Protein AF-A0A1U7CU16-F1 (afdb_monomer)

Secondary structure (DSSP, 8-state):
--HHHHHHHHHHT--HHHHHHHHHHHHHHHHHHS-HHHHHHHHHHSTTHHHHHHHHHHHHHHTTSSSSHHHHHHHHHHH-SSS-TTHHHHHHHHHHTT--HHHHHHHHHHHHHHHHHHS-HHHHHHHHHHS--BTTB-HHHHHS---S----------------

Sequence (164 aa):
MSESLKNLAASTGVDAGTIEKVLGGVLSFLKTRVNPETYETIEAKIPEAQRIVSGFTEAEAEGSDGGLLGKVSDLAGKLLGGESGGATDLLGKLIKLGVPIGSITAILPKLFQFLSAHLPADVLKQIAAALPAIPGVDPAALLAAPDDTVDFPAPAVELPNAGD

Solvent-accessible surface area (backbone atoms only — not comparable to full-atom values): 9891 Å² total; per-residue (Å²): 137,55,69,68,53,50,50,50,16,66,73,60,75,42,58,50,70,52,51,41,41,52,52,10,46,52,52,51,51,43,60,76,57,48,56,69,74,60,43,51,53,47,46,74,49,36,87,61,40,66,60,33,28,50,53,30,53,51,49,54,58,65,65,57,70,87,69,58,61,66,62,50,49,53,52,42,61,72,71,58,82,62,95,59,91,51,42,55,51,53,49,49,53,37,43,67,71,69,40,54,69,71,55,51,67,57,41,49,65,56,49,48,52,54,47,57,76,54,43,56,72,70,57,50,52,52,48,40,71,55,48,53,83,39,95,95,48,56,53,66,62,68,69,44,69,96,73,87,77,85,79,68,80,70,83,89,78,82,85,82,91,77,93,134

Mean predicted aligned error: 12.67 Å

Nearest PDB structures (foldseek):
  1o5h-assembly1_B  TM=3.286E-01  e=1.155E+00  Thermotoga maritima
  8e2i-assembly1_F  TM=1.880E-01  e=7.744E+00  Homo sapiens

Structure (mmCIF, N/CA/C/O backbone):
data_AF-A0A1U7CU16-F1
#
_entry.id   AF-A0A1U7CU16-F1
#
loop_
_atom_site.group_PDB
_atom_site.id
_atom_site.type_symbol
_atom_site.label_atom_id
_atom_site.label_alt_id
_atom_site.label_comp_id
_atom_site.label_asym_id
_atom_site.label_entity_id
_atom_site.label_seq_id
_atom_site.pdbx_PDB_ins_code
_atom_site.Cartn_x
_atom_site.Cartn_y
_atom_site.Cartn_z
_atom_site.occupancy
_atom_site.B_iso_or_equiv
_atom_site.auth_seq_id
_atom_site.auth_comp_id
_atom_site.auth_asym_id
_atom_site.auth_atom_id
_atom_site.pdbx_PDB_model_num
ATOM 1 N N . MET A 1 1 ? -14.979 5.059 -6.231 1.00 58.50 1 MET A N 1
ATOM 2 C CA . MET A 1 1 ? -14.657 3.692 -5.787 1.00 58.50 1 MET A CA 1
ATOM 3 C C . MET A 1 1 ? -14.861 2.717 -6.932 1.00 58.50 1 MET A C 1
ATOM 5 O O . MET A 1 1 ? -15.996 2.416 -7.307 1.00 58.50 1 MET A O 1
ATOM 9 N N . SER A 1 2 ? -13.742 2.262 -7.476 1.00 65.50 2 SER A N 1
ATOM 10 C CA . SER A 1 2 ? -13.632 1.388 -8.638 1.00 65.50 2 SER A CA 1
ATOM 11 C C . SER A 1 2 ? -14.080 -0.037 -8.318 1.00 65.50 2 SER A C 1
ATOM 13 O O . SER A 1 2 ? -13.873 -0.525 -7.205 1.00 65.50 2 SER A O 1
ATOM 15 N N . GLU A 1 3 ? -14.644 -0.737 -9.305 1.00 73.81 3 GLU A N 1
ATOM 16 C CA . GLU A 1 3 ? -15.011 -2.155 -9.164 1.00 73.81 3 GLU A CA 1
ATOM 17 C C . GLU A 1 3 ? -13.814 -3.027 -8.769 1.00 73.81 3 GLU A C 1
ATOM 19 O O . GLU A 1 3 ? -13.955 -3.927 -7.946 1.00 73.81 3 GLU A O 1
ATOM 24 N N . SER A 1 4 ? -12.615 -2.702 -9.256 1.00 72.31 4 SER A N 1
ATOM 25 C CA . SER A 1 4 ? -11.385 -3.428 -8.930 1.00 72.31 4 SER A CA 1
ATOM 26 C C . SER A 1 4 ? -11.060 -3.414 -7.435 1.00 72.31 4 SER A C 1
ATOM 28 O O . SER A 1 4 ? -10.696 -4.445 -6.879 1.00 72.31 4 SER A O 1
ATOM 30 N N . LEU A 1 5 ? -11.250 -2.275 -6.759 1.00 74.81 5 LEU A N 1
ATOM 31 C CA . LEU A 1 5 ? -11.006 -2.147 -5.317 1.00 74.81 5 LEU A CA 1
ATOM 32 C C . LEU A 1 5 ? -12.074 -2.867 -4.497 1.00 74.81 5 LEU A C 1
ATOM 34 O O . LEU A 1 5 ? -11.748 -3.511 -3.504 1.00 74.81 5 LEU A O 1
ATOM 38 N N . LYS A 1 6 ? -13.335 -2.825 -4.943 1.00 79.69 6 LYS A N 1
ATOM 39 C CA . LYS A 1 6 ? -14.418 -3.609 -4.330 1.00 79.69 6 LYS A CA 1
ATOM 40 C C . LYS A 1 6 ? -14.158 -5.107 -4.446 1.00 79.69 6 LYS A C 1
ATOM 42 O O . LYS A 1 6 ? -14.386 -5.844 -3.493 1.00 79.69 6 LYS A O 1
ATOM 47 N N . ASN A 1 7 ? -13.642 -5.551 -5.589 1.00 79.62 7 ASN A N 1
ATOM 48 C CA . ASN A 1 7 ? -13.315 -6.954 -5.809 1.00 79.62 7 ASN A CA 1
ATOM 49 C C . ASN A 1 7 ? -12.093 -7.387 -4.980 1.00 79.62 7 ASN A C 1
ATOM 51 O O . ASN A 1 7 ? -12.055 -8.499 -4.453 1.00 79.62 7 ASN A O 1
ATOM 55 N N . LEU A 1 8 ? -11.124 -6.483 -4.793 1.00 79.19 8 LEU A N 1
ATOM 56 C CA . LEU A 1 8 ? -9.985 -6.683 -3.896 1.00 79.19 8 LEU A CA 1
ATOM 57 C C . LEU A 1 8 ? -10.432 -6.807 -2.432 1.00 79.19 8 LEU A C 1
ATOM 59 O O . LEU A 1 8 ? -9.965 -7.694 -1.719 1.00 79.19 8 LEU A O 1
ATOM 63 N N . ALA A 1 9 ? -11.373 -5.959 -2.009 1.00 80.38 9 ALA A N 1
ATOM 64 C CA . ALA A 1 9 ? -11.971 -5.959 -0.673 1.00 80.38 9 ALA A CA 1
ATOM 65 C C . ALA A 1 9 ? -12.705 -7.275 -0.410 1.00 80.38 9 ALA A C 1
ATOM 67 O O . ALA A 1 9 ? -12.421 -7.974 0.563 1.00 80.38 9 ALA A O 1
ATOM 68 N N . ALA A 1 10 ? -13.548 -7.683 -1.360 1.00 81.19 10 ALA A N 1
ATOM 69 C CA . ALA A 1 10 ? -14.245 -8.961 -1.314 1.00 81.19 10 ALA A CA 1
ATOM 70 C C . ALA A 1 10 ? -13.278 -10.158 -1.271 1.00 81.19 10 ALA A C 1
ATOM 72 O O . ALA A 1 10 ? -13.485 -11.086 -0.495 1.00 81.19 10 ALA A O 1
ATOM 73 N N . SER A 1 11 ? -12.196 -10.121 -2.056 1.00 77.00 11 SER A N 1
ATOM 74 C CA . SER A 1 11 ? -11.222 -11.220 -2.140 1.00 77.00 11 SER A CA 1
ATOM 75 C C . SER A 1 11 ? -10.321 -11.347 -0.912 1.00 77.00 11 SER A C 1
ATOM 77 O O . SER A 1 11 ? -9.812 -12.430 -0.638 1.00 77.00 11 SER A O 1
ATOM 79 N N . THR A 1 12 ? -10.074 -10.249 -0.198 1.00 75.62 12 THR A N 1
ATOM 80 C CA . THR A 1 12 ? -9.211 -10.231 0.996 1.00 75.62 12 THR A CA 1
ATOM 81 C C . THR A 1 12 ? -10.005 -10.333 2.297 1.00 75.62 12 THR A C 1
ATOM 83 O O . THR A 1 12 ? -9.413 -10.544 3.352 1.00 75.62 12 THR A O 1
ATOM 86 N N . GLY A 1 13 ? -11.334 -10.193 2.240 1.00 78.75 13 GLY A N 1
ATOM 87 C CA . GLY A 1 13 ? -12.187 -10.095 3.426 1.00 78.75 13 GLY A CA 1
ATOM 88 C C . GLY A 1 13 ? -11.980 -8.792 4.202 1.00 78.75 13 GLY A C 1
ATOM 89 O O . GLY A 1 13 ? -12.338 -8.710 5.375 1.00 78.75 13 GLY A O 1
ATOM 90 N N . VAL A 1 14 ? -11.373 -7.785 3.568 1.00 82.06 14 VAL A N 1
ATOM 91 C CA . VAL A 1 14 ? -11.052 -6.499 4.184 1.00 82.06 14 VAL A CA 1
ATOM 92 C C . VAL A 1 14 ? -11.980 -5.419 3.642 1.00 82.06 14 VAL A C 1
ATOM 94 O O . VAL A 1 14 ? -12.340 -5.433 2.469 1.00 82.06 14 VAL A O 1
ATOM 97 N N . ASP A 1 15 ? -12.363 -4.464 4.490 1.00 83.69 15 ASP A N 1
ATOM 98 C CA . ASP A 1 15 ? -13.211 -3.346 4.080 1.00 83.69 15 ASP A CA 1
ATOM 99 C C . ASP A 1 15 ? -12.547 -2.480 2.995 1.00 83.69 15 ASP A C 1
ATOM 101 O O . ASP A 1 15 ? -11.333 -2.245 3.002 1.00 83.69 15 ASP A O 1
ATOM 105 N N . ALA A 1 16 ? -13.360 -1.965 2.074 1.00 80.62 16 ALA A N 1
ATOM 106 C CA . ALA A 1 16 ? -12.882 -1.164 0.955 1.00 80.62 16 ALA A CA 1
ATOM 107 C C . ALA A 1 16 ? -12.160 0.118 1.408 1.00 80.62 16 ALA A C 1
ATOM 109 O O . ALA A 1 16 ? -11.158 0.489 0.796 1.00 80.62 16 ALA A O 1
ATOM 110 N N . GLY A 1 17 ? -12.579 0.738 2.517 1.00 81.38 17 GLY A N 1
ATOM 111 C CA . GLY A 1 17 ? -11.888 1.897 3.083 1.00 81.38 17 GLY A CA 1
ATOM 112 C C . GLY A 1 17 ? -10.499 1.550 3.626 1.00 81.38 17 GLY A C 1
ATOM 113 O O . GLY A 1 17 ? -9.579 2.364 3.573 1.00 81.38 17 GLY A O 1
ATOM 114 N N . THR A 1 18 ? -10.299 0.319 4.100 1.00 85.50 18 THR A N 1
ATOM 115 C CA . THR A 1 18 ? -8.975 -0.165 4.509 1.00 85.50 18 THR A CA 1
ATOM 116 C C . THR A 1 18 ? -8.072 -0.395 3.301 1.00 85.50 18 THR A C 1
ATOM 118 O O . THR A 1 18 ? -6.899 -0.029 3.343 1.00 85.50 18 THR A O 1
ATOM 121 N N . ILE A 1 19 ? -8.605 -0.929 2.200 1.00 85.88 19 ILE A N 1
ATOM 122 C CA . ILE A 1 19 ? -7.839 -1.064 0.955 1.00 85.88 19 ILE A CA 1
ATOM 123 C C . ILE A 1 19 ? -7.441 0.299 0.398 1.00 85.88 19 ILE A C 1
ATOM 125 O O . ILE A 1 19 ? -6.290 0.467 0.003 1.00 85.88 19 ILE A O 1
ATOM 129 N N . GLU A 1 20 ? -8.349 1.276 0.396 1.00 86.69 20 GLU A N 1
ATOM 130 C CA . GLU A 1 20 ? -8.030 2.640 -0.036 1.00 86.69 20 GLU A CA 1
ATOM 131 C C . GLU A 1 20 ? -6.923 3.258 0.819 1.00 86.69 20 GLU A C 1
ATOM 133 O O . GLU A 1 20 ? -5.998 3.849 0.271 1.00 86.69 20 GLU A O 1
ATOM 138 N N . LYS A 1 21 ? -6.949 3.060 2.142 1.00 86.88 21 LYS A N 1
ATOM 139 C CA . LYS A 1 21 ? -5.867 3.514 3.028 1.00 86.88 21 LYS A CA 1
ATOM 140 C C . LYS A 1 21 ? -4.535 2.853 2.681 1.00 86.88 21 LYS A C 1
ATOM 142 O O . LYS A 1 21 ? -3.533 3.550 2.556 1.00 86.88 21 LYS A O 1
ATOM 147 N N . VAL A 1 22 ? -4.516 1.531 2.491 1.00 86.56 22 VAL A N 1
ATOM 148 C CA . VAL A 1 22 ? -3.296 0.789 2.118 1.00 86.56 22 VAL A CA 1
ATOM 149 C C . VAL A 1 22 ? -2.761 1.258 0.770 1.00 86.56 22 VAL A C 1
ATOM 151 O O . VAL A 1 22 ? -1.581 1.587 0.664 1.00 86.56 22 VAL A O 1
ATOM 154 N N . LEU A 1 23 ? -3.621 1.357 -0.242 1.00 87.06 23 LEU A N 1
ATOM 155 C CA . LEU A 1 23 ? -3.235 1.816 -1.571 1.00 87.06 23 LEU A CA 1
ATOM 156 C C . LEU A 1 23 ? -2.764 3.274 -1.556 1.00 87.06 23 LEU A C 1
ATOM 158 O O . LEU A 1 23 ? -1.729 3.580 -2.141 1.00 87.06 23 LEU A O 1
ATOM 162 N N . GLY A 1 24 ? -3.470 4.161 -0.858 1.00 88.31 24 GLY A N 1
ATOM 163 C CA . GLY A 1 24 ? -3.098 5.567 -0.725 1.00 88.31 24 GLY A CA 1
ATOM 164 C C . GLY A 1 24 ? -1.774 5.754 0.004 1.00 88.31 24 GLY A C 1
ATOM 165 O O . GLY A 1 24 ? -0.956 6.560 -0.433 1.00 88.31 24 GLY A O 1
ATOM 166 N N . GLY A 1 25 ? -1.509 4.950 1.036 1.00 86.38 25 GLY A N 1
ATOM 167 C CA . GLY A 1 25 ? -0.226 4.942 1.733 1.00 86.38 25 GLY A CA 1
ATOM 168 C C . GLY A 1 25 ? 0.918 4.475 0.842 1.00 86.38 25 GLY A C 1
ATOM 169 O O . GLY A 1 25 ? 1.956 5.132 0.790 1.00 86.38 25 GLY A O 1
ATOM 170 N N . VAL A 1 26 ? 0.717 3.392 0.084 1.00 84.25 26 VAL A N 1
ATOM 171 C CA . VAL A 1 26 ? 1.714 2.884 -0.872 1.00 84.25 26 VAL A CA 1
ATOM 172 C C . VAL A 1 26 ? 1.982 3.903 -1.976 1.00 84.25 26 VAL A C 1
ATOM 174 O O . VAL A 1 26 ? 3.139 4.209 -2.244 1.00 84.25 26 VAL A O 1
ATOM 177 N N . LEU A 1 27 ? 0.945 4.478 -2.586 1.00 87.06 27 LEU A N 1
ATOM 178 C CA . LEU A 1 27 ? 1.098 5.475 -3.647 1.00 87.06 27 LEU A CA 1
ATOM 179 C C . LEU A 1 27 ? 1.740 6.772 -3.139 1.00 87.06 27 LEU A C 1
ATOM 181 O O . LEU A 1 27 ? 2.654 7.287 -3.780 1.00 87.06 27 LEU A O 1
ATOM 185 N N . SER A 1 28 ? 1.321 7.267 -1.972 1.00 85.62 28 SER A N 1
ATOM 186 C CA . SER A 1 28 ? 1.919 8.445 -1.332 1.00 85.62 28 SER A CA 1
ATOM 187 C C . SER A 1 28 ? 3.401 8.213 -1.027 1.00 85.62 28 SER A C 1
ATOM 189 O O . SER A 1 28 ? 4.243 9.062 -1.314 1.00 85.62 28 SER A O 1
ATOM 191 N N . PHE A 1 29 ? 3.752 7.021 -0.540 1.00 83.38 29 PHE A N 1
ATOM 192 C CA . PHE A 1 29 ? 5.143 6.649 -0.314 1.00 83.38 29 PHE A CA 1
ATOM 193 C C . PHE A 1 29 ? 5.933 6.561 -1.625 1.00 83.38 29 PHE A C 1
ATOM 195 O O . PHE A 1 29 ? 7.018 7.136 -1.724 1.00 83.38 29 PHE A O 1
ATOM 202 N N . LEU A 1 30 ? 5.378 5.919 -2.658 1.00 83.25 30 LEU A N 1
ATOM 203 C CA . LEU A 1 30 ? 6.010 5.825 -3.974 1.00 83.25 30 LEU A CA 1
ATOM 204 C C . LEU A 1 30 ? 6.269 7.202 -4.576 1.00 83.25 30 LEU A C 1
ATOM 206 O O . LEU A 1 30 ? 7.371 7.421 -5.065 1.00 83.25 30 LEU A O 1
ATOM 210 N N . LYS A 1 31 ? 5.341 8.156 -4.445 1.00 83.06 31 LYS A N 1
ATOM 211 C CA . LYS A 1 31 ? 5.530 9.549 -4.882 1.00 83.06 31 LYS A CA 1
ATOM 212 C C . LYS A 1 31 ? 6.809 10.190 -4.334 1.00 83.06 31 LYS A C 1
ATOM 214 O O . LYS A 1 31 ? 7.399 11.038 -4.992 1.00 83.06 31 LYS A O 1
ATOM 219 N N . THR A 1 32 ? 7.237 9.796 -3.133 1.00 80.56 32 THR A N 1
ATOM 220 C CA . THR A 1 32 ? 8.462 10.311 -2.493 1.00 80.56 32 THR A CA 1
ATOM 221 C C . THR A 1 32 ? 9.728 9.528 -2.850 1.00 80.56 32 THR A C 1
ATOM 223 O O . THR A 1 32 ? 10.831 9.979 -2.543 1.00 80.56 32 THR A O 1
ATOM 226 N N . ARG A 1 33 ? 9.589 8.346 -3.463 1.00 79.81 33 ARG A N 1
ATOM 227 C CA . ARG A 1 33 ? 10.691 7.405 -3.722 1.00 79.81 33 ARG A CA 1
ATOM 228 C C . ARG A 1 33 ? 11.002 7.200 -5.198 1.00 79.81 33 ARG A C 1
ATOM 230 O O . ARG A 1 33 ? 12.152 6.920 -5.521 1.00 79.81 33 ARG A O 1
ATOM 237 N N . VAL A 1 34 ? 10.005 7.300 -6.072 1.00 82.38 34 VAL A N 1
ATOM 238 C CA . VAL A 1 34 ? 10.178 7.186 -7.523 1.00 82.38 34 VAL A CA 1
ATOM 239 C C . VAL A 1 34 ? 10.262 8.569 -8.157 1.00 82.38 34 VAL A C 1
ATOM 241 O O . VAL A 1 34 ? 9.818 9.566 -7.587 1.00 82.38 34 VAL A O 1
ATOM 244 N N . ASN A 1 35 ? 10.827 8.628 -9.360 1.00 82.81 35 ASN A N 1
ATOM 245 C CA . ASN A 1 35 ? 10.890 9.867 -10.125 1.00 82.81 35 ASN A CA 1
ATOM 246 C C . ASN A 1 35 ? 9.476 10.345 -10.503 1.00 82.81 35 ASN A C 1
ATOM 248 O O . ASN A 1 35 ? 8.591 9.513 -10.727 1.00 82.81 35 ASN A O 1
ATOM 252 N N . PRO A 1 36 ? 9.257 11.665 -10.632 1.00 82.00 36 PRO A N 1
ATOM 253 C CA . PRO A 1 36 ? 7.945 12.223 -10.954 1.00 82.00 36 PRO A CA 1
ATOM 254 C C . PRO A 1 36 ? 7.359 11.651 -12.253 1.00 82.00 36 PRO A C 1
ATOM 256 O O . PRO A 1 36 ? 6.186 11.307 -12.269 1.00 82.00 36 PRO A O 1
ATOM 259 N N . GLU A 1 37 ? 8.178 11.421 -13.284 1.00 84.50 37 GLU A N 1
ATOM 260 C CA . GLU A 1 37 ? 7.741 10.810 -14.553 1.00 84.50 37 GLU A CA 1
ATOM 261 C C . GLU A 1 37 ? 7.185 9.383 -14.371 1.00 84.50 37 GLU A C 1
ATOM 263 O O . GLU A 1 37 ? 6.164 8.997 -14.953 1.00 84.50 37 GLU A O 1
ATOM 268 N N . THR A 1 38 ? 7.837 8.584 -13.520 1.00 84.06 38 THR A N 1
ATOM 269 C CA . THR A 1 38 ? 7.377 7.235 -13.167 1.00 84.06 38 THR A CA 1
ATOM 270 C C . THR A 1 38 ? 6.066 7.316 -12.398 1.00 84.06 38 THR A C 1
ATOM 272 O O . THR A 1 38 ? 5.137 6.558 -12.675 1.00 84.06 38 THR A O 1
ATOM 275 N N . TYR A 1 39 ? 5.969 8.253 -11.455 1.00 86.06 39 TYR A N 1
ATOM 276 C CA . TYR A 1 39 ? 4.766 8.455 -10.660 1.00 86.06 39 TYR A CA 1
ATOM 277 C C . TYR A 1 39 ? 3.576 8.926 -11.511 1.00 86.06 39 TYR A C 1
ATOM 279 O O . TYR A 1 39 ? 2.486 8.382 -11.368 1.00 86.06 39 TYR A O 1
ATOM 287 N N . GLU A 1 40 ? 3.782 9.832 -12.468 1.00 86.31 40 GLU A N 1
ATOM 288 C CA . GLU A 1 40 ? 2.745 10.244 -13.424 1.00 86.31 40 GLU A CA 1
ATOM 289 C C . GLU A 1 40 ? 2.243 9.067 -14.266 1.00 86.31 40 GLU A C 1
ATOM 291 O O . GLU A 1 40 ? 1.043 8.930 -14.501 1.00 86.31 40 GLU A O 1
ATOM 296 N N . THR A 1 41 ? 3.140 8.162 -14.668 1.00 84.69 41 THR A N 1
ATOM 297 C CA . THR A 1 41 ? 2.749 6.931 -15.371 1.00 84.69 41 THR A CA 1
ATOM 298 C C . THR A 1 41 ? 1.887 6.033 -14.482 1.00 84.69 41 THR A C 1
ATOM 300 O O . THR A 1 41 ? 0.910 5.452 -14.956 1.00 84.69 41 THR A O 1
ATOM 303 N N . ILE A 1 42 ? 2.217 5.935 -13.191 1.00 84.81 42 ILE A N 1
ATOM 304 C CA . ILE A 1 42 ? 1.423 5.186 -12.211 1.00 84.81 42 ILE A CA 1
ATOM 305 C C . ILE A 1 42 ? 0.038 5.819 -12.055 1.00 84.81 42 ILE A C 1
ATOM 307 O O . ILE A 1 42 ? -0.963 5.115 -12.173 1.00 84.81 42 ILE A O 1
ATOM 311 N N . GLU A 1 43 ? -0.037 7.136 -11.856 1.00 84.56 43 GLU A N 1
ATOM 312 C CA . GLU A 1 43 ? -1.306 7.859 -11.711 1.00 84.56 43 GLU A CA 1
ATOM 313 C C . GLU A 1 43 ? -2.172 7.788 -12.974 1.00 84.56 43 GLU A C 1
ATOM 315 O O . GLU A 1 43 ? -3.391 7.664 -12.876 1.00 84.56 43 GLU A O 1
ATOM 320 N N . ALA A 1 44 ? -1.561 7.801 -14.160 1.00 84.75 44 ALA A N 1
ATOM 321 C CA . ALA A 1 44 ? -2.275 7.670 -15.426 1.00 84.75 44 ALA A CA 1
ATOM 322 C C . ALA A 1 44 ? -2.835 6.256 -15.660 1.00 84.75 44 ALA A C 1
ATOM 324 O O . ALA A 1 44 ? -3.817 6.087 -16.385 1.00 84.75 44 ALA A O 1
ATOM 325 N N . LYS A 1 45 ? -2.200 5.226 -15.086 1.00 83.50 45 LYS A N 1
ATOM 326 C CA . LYS A 1 45 ? -2.588 3.817 -15.260 1.00 83.50 45 LYS A CA 1
ATOM 327 C C . LYS A 1 45 ? -3.485 3.290 -14.152 1.00 83.50 45 LYS A C 1
ATOM 329 O O . LYS A 1 45 ? -4.257 2.366 -14.405 1.00 83.50 45 LYS A O 1
ATOM 334 N N . ILE A 1 46 ? -3.395 3.859 -12.954 1.00 82.00 46 ILE A N 1
ATOM 335 C CA . ILE A 1 46 ? -4.216 3.474 -11.812 1.00 82.00 46 ILE A CA 1
ATOM 336 C C . ILE A 1 46 ? -5.422 4.418 -11.729 1.00 82.00 46 ILE A C 1
ATOM 338 O O . ILE A 1 46 ? -5.280 5.579 -11.333 1.00 82.00 46 ILE A O 1
ATOM 342 N N . PRO A 1 47 ? -6.632 3.938 -12.064 1.00 73.06 47 PRO A N 1
ATOM 343 C CA . PRO A 1 47 ? -7.833 4.745 -11.923 1.00 73.06 47 PRO A CA 1
ATOM 344 C C . PRO A 1 47 ? -8.036 5.134 -10.454 1.00 73.06 47 PRO A C 1
ATOM 346 O O . PRO A 1 47 ? -7.854 4.324 -9.550 1.00 73.06 47 PRO A O 1
ATOM 349 N N . GLU A 1 48 ? -8.408 6.393 -10.224 1.00 79.19 48 GLU A N 1
ATOM 350 C CA . GLU A 1 48 ? -8.588 6.985 -8.890 1.00 79.19 48 GLU A CA 1
ATOM 351 C C . GLU A 1 48 ? -7.310 7.122 -8.033 1.00 79.19 48 GLU A C 1
ATOM 353 O O . GLU A 1 48 ? -7.429 7.533 -6.881 1.00 79.19 48 GLU A O 1
ATOM 358 N N . ALA A 1 49 ? -6.099 6.892 -8.565 1.00 80.62 49 ALA A N 1
ATOM 359 C CA . ALA A 1 49 ? -4.845 7.049 -7.808 1.00 80.62 49 ALA A CA 1
ATOM 360 C C . ALA A 1 49 ? -4.740 8.402 -7.087 1.00 80.62 49 ALA A C 1
ATOM 362 O O . ALA A 1 49 ? -4.540 8.435 -5.873 1.00 80.62 49 ALA A O 1
ATOM 363 N N . GLN A 1 50 ? -4.971 9.506 -7.809 1.00 81.50 50 GLN A N 1
ATOM 364 C CA . GLN A 1 50 ? -4.971 10.854 -7.229 1.00 81.50 50 GLN A CA 1
ATOM 365 C C . GLN A 1 50 ? -5.981 10.986 -6.089 1.00 81.50 50 GLN A C 1
ATOM 367 O O . GLN A 1 50 ? -5.644 11.461 -5.011 1.00 81.50 50 GLN A O 1
ATOM 372 N N . ARG A 1 51 ? -7.218 10.523 -6.306 1.00 85.06 51 ARG A N 1
ATOM 373 C CA . ARG A 1 51 ? -8.297 10.613 -5.314 1.00 85.06 51 ARG A CA 1
ATOM 374 C C . ARG A 1 51 ? -7.948 9.841 -4.043 1.00 85.06 51 ARG A C 1
ATOM 376 O O . ARG A 1 51 ? -8.207 10.327 -2.948 1.00 85.06 51 ARG A O 1
ATOM 383 N N . ILE A 1 52 ? -7.379 8.648 -4.192 1.00 86.44 52 ILE A N 1
ATOM 384 C CA . ILE A 1 52 ? -7.032 7.767 -3.075 1.00 86.44 52 ILE A CA 1
ATOM 385 C C . ILE A 1 52 ? -5.847 8.337 -2.290 1.00 86.44 52 ILE A C 1
ATOM 387 O O . ILE A 1 52 ? -5.880 8.349 -1.063 1.00 86.44 52 ILE A O 1
ATOM 391 N N . VAL A 1 53 ? -4.825 8.860 -2.975 1.00 85.88 53 VAL A N 1
ATOM 392 C CA . VAL A 1 53 ? -3.677 9.519 -2.330 1.00 85.88 53 VAL A CA 1
ATOM 393 C C . VAL A 1 53 ? -4.108 10.781 -1.591 1.00 85.88 53 VAL A C 1
ATOM 395 O O . VAL A 1 53 ? -3.688 10.986 -0.451 1.00 85.88 53 VAL A O 1
ATOM 398 N N . SER A 1 54 ? -4.960 11.607 -2.201 1.00 84.19 54 SER A N 1
ATOM 399 C CA . SER A 1 54 ? -5.536 12.784 -1.546 1.00 84.19 54 SER A CA 1
ATOM 400 C C . SER A 1 54 ? -6.328 12.388 -0.303 1.00 84.19 54 SER A C 1
ATOM 402 O O . SER A 1 54 ? -5.990 12.842 0.786 1.00 84.19 54 SER A O 1
ATOM 404 N N . GLY A 1 55 ? -7.258 11.434 -0.423 1.00 81.75 55 GLY A N 1
ATOM 405 C CA . GLY A 1 55 ? -8.041 10.941 0.713 1.00 81.75 55 GLY A CA 1
ATOM 406 C C . GLY A 1 55 ? -7.185 10.325 1.825 1.00 81.75 55 GLY A C 1
ATOM 407 O O . GLY A 1 55 ? -7.478 10.514 3.001 1.00 81.75 55 GLY A O 1
ATOM 408 N N . PHE A 1 56 ? -6.091 9.639 1.481 1.00 84.75 56 PHE A N 1
ATOM 409 C CA . PHE A 1 56 ? -5.121 9.143 2.458 1.00 84.75 56 PHE A CA 1
ATOM 410 C C . PHE A 1 56 ? -4.375 10.278 3.163 1.00 84.75 56 PHE A C 1
ATOM 412 O O . PHE A 1 56 ? -4.225 10.246 4.380 1.00 84.75 56 PHE A O 1
ATOM 419 N N . THR A 1 57 ? -3.913 11.280 2.413 1.00 81.88 57 THR A N 1
ATOM 420 C CA . THR A 1 57 ? -3.167 12.422 2.963 1.00 81.88 57 THR A CA 1
ATOM 421 C C . THR A 1 57 ? -4.060 13.278 3.862 1.00 81.88 57 THR A C 1
ATOM 423 O O . THR A 1 57 ? -3.626 13.711 4.927 1.00 81.88 57 THR A O 1
ATOM 426 N N . GLU A 1 58 ? -5.320 13.471 3.469 1.00 80.50 58 GLU A N 1
ATOM 427 C CA . GLU A 1 58 ? -6.360 14.110 4.279 1.00 80.50 58 GLU A CA 1
ATOM 428 C C . GLU A 1 58 ? -6.631 13.300 5.553 1.00 80.50 58 GLU A C 1
ATOM 430 O O . GLU A 1 58 ? -6.539 13.848 6.647 1.00 80.50 58 GLU A O 1
ATOM 435 N N . ALA A 1 59 ? -6.823 11.981 5.451 1.00 76.38 59 ALA A N 1
ATOM 436 C CA . ALA A 1 59 ? -7.035 11.127 6.620 1.00 76.38 59 ALA A CA 1
ATOM 437 C C . ALA A 1 59 ? -5.810 11.065 7.561 1.00 76.38 59 ALA A C 1
ATOM 439 O O . ALA A 1 59 ? -5.968 10.955 8.778 1.00 76.38 59 ALA A O 1
ATOM 440 N N . GLU A 1 60 ? -4.582 11.145 7.033 1.00 72.81 60 GLU A N 1
ATOM 441 C CA . GLU A 1 60 ? -3.355 11.270 7.837 1.00 72.81 60 GLU A CA 1
ATOM 442 C C . GLU A 1 60 ? -3.303 12.606 8.591 1.00 72.81 60 GLU A C 1
ATOM 444 O O . GLU A 1 60 ? -2.886 12.653 9.758 1.00 72.81 60 GLU A O 1
ATOM 449 N N . ALA A 1 61 ? -3.715 13.688 7.927 1.00 70.06 61 ALA A N 1
ATOM 450 C CA . ALA A 1 61 ? -3.781 15.017 8.517 1.00 70.06 61 ALA A CA 1
ATOM 451 C C . ALA A 1 61 ? -4.857 15.084 9.614 1.00 70.06 61 ALA A C 1
ATOM 453 O O . ALA A 1 61 ? -4.578 15.588 10.700 1.00 70.06 61 ALA A O 1
ATOM 454 N N . GLU A 1 62 ? -6.034 14.495 9.387 1.00 64.31 62 GLU A N 1
ATOM 455 C CA . GLU A 1 62 ? -7.128 14.419 10.368 1.00 64.31 62 GLU A CA 1
ATOM 456 C C . GLU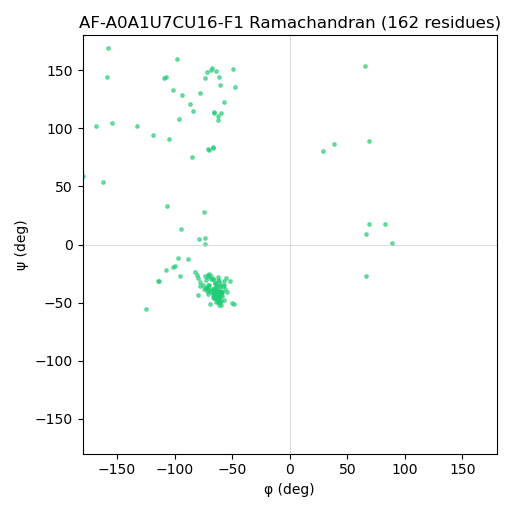 A 1 62 ? -6.812 13.475 11.543 1.00 64.31 62 GLU A C 1
ATOM 458 O O . GLU A 1 62 ? -7.151 13.756 12.690 1.00 64.31 62 GLU A O 1
ATOM 463 N N . GLY A 1 63 ? -6.082 12.381 11.304 1.00 54.25 63 GLY A N 1
ATOM 464 C CA . GLY A 1 63 ? -5.596 11.474 12.353 1.00 54.25 63 GLY A CA 1
ATOM 465 C C . GLY A 1 63 ? -4.435 12.030 13.192 1.00 54.25 63 GLY A C 1
ATOM 466 O O . GLY A 1 63 ? -3.918 11.334 14.072 1.00 54.25 63 GLY A O 1
ATOM 467 N N . SER A 1 64 ? -3.979 13.256 12.919 1.00 51.75 64 SER A N 1
ATOM 468 C CA . SER A 1 64 ? -2.875 13.918 13.627 1.00 51.75 64 SER A CA 1
ATOM 469 C C . SER A 1 64 ? -3.318 14.836 14.772 1.00 51.75 64 SER A C 1
ATOM 471 O O . SER A 1 64 ? -2.484 15.553 15.326 1.00 51.75 64 SER A O 1
ATOM 473 N N . ASP A 1 65 ? -4.578 14.746 15.206 1.00 46.78 65 ASP A N 1
ATOM 474 C CA . ASP A 1 65 ? -5.101 15.481 16.361 1.00 46.78 65 ASP A CA 1
ATOM 475 C C . ASP A 1 65 ? -4.536 14.935 17.701 1.00 46.78 65 ASP A C 1
ATOM 477 O O . ASP A 1 65 ? -5.083 14.057 18.369 1.00 46.78 65 ASP A O 1
ATOM 481 N N . GLY A 1 66 ? -3.328 15.396 18.042 1.00 46.03 66 GLY A N 1
ATOM 482 C CA . GLY A 1 66 ? -2.859 15.779 19.385 1.00 46.03 66 GLY A CA 1
ATOM 483 C C . GLY A 1 66 ? -2.702 14.756 20.524 1.00 46.03 66 GLY A C 1
ATOM 484 O O . GLY A 1 66 ? -1.873 14.989 21.401 1.00 46.03 66 GLY A O 1
ATOM 485 N N . GLY A 1 67 ? -3.437 13.640 20.573 1.00 52.16 67 GLY A N 1
ATOM 486 C CA . GLY A 1 67 ? -3.541 12.823 21.802 1.00 52.16 67 GLY A CA 1
ATOM 487 C C . GLY A 1 67 ? -2.918 11.423 21.753 1.00 52.16 67 GLY A C 1
ATOM 488 O O . GLY A 1 67 ? -2.438 10.912 22.767 1.00 52.16 67 GLY A O 1
ATOM 489 N N . LEU A 1 68 ? -2.912 10.781 20.582 1.00 56.91 68 LEU A N 1
ATOM 490 C CA . LEU A 1 68 ? -2.484 9.381 20.421 1.00 56.91 68 LEU A CA 1
ATOM 491 C C . LEU A 1 68 ? -1.050 9.236 19.890 1.00 56.91 68 LEU A C 1
ATOM 493 O O . LEU A 1 68 ? -0.420 8.198 20.097 1.00 56.91 68 LEU A O 1
ATOM 497 N N . LEU A 1 69 ? -0.502 10.299 19.293 1.00 55.38 69 LEU A N 1
ATOM 498 C CA . LEU A 1 69 ? 0.877 10.355 18.801 1.00 55.38 69 LEU A CA 1
ATOM 499 C C . LEU A 1 69 ? 1.913 10.094 19.900 1.00 55.38 69 LEU A C 1
ATOM 501 O O . LEU A 1 69 ? 2.891 9.410 19.637 1.00 55.38 69 LEU A O 1
ATOM 505 N N . GLY A 1 70 ? 1.682 10.545 21.137 1.00 53.75 70 GLY A N 1
ATOM 506 C CA . GLY A 1 70 ? 2.595 10.254 22.249 1.00 53.75 70 GLY A CA 1
ATOM 507 C C . GLY A 1 70 ? 2.718 8.753 22.530 1.00 53.75 70 GLY A C 1
ATOM 508 O O . GLY A 1 70 ? 3.813 8.236 22.691 1.00 53.75 70 GLY A O 1
ATOM 509 N N . LYS A 1 71 ? 1.602 8.016 22.482 1.00 55.47 71 LYS A N 1
ATOM 510 C CA . LYS A 1 71 ? 1.576 6.582 22.814 1.00 55.47 71 LYS A CA 1
ATOM 511 C C . LYS A 1 71 ? 2.115 5.695 21.690 1.00 55.47 71 LYS A C 1
ATOM 513 O O . LYS A 1 71 ? 2.711 4.658 21.968 1.00 55.47 71 LYS A O 1
ATOM 518 N N . VAL A 1 72 ? 1.922 6.100 20.433 1.00 55.25 72 VAL A N 1
ATOM 519 C CA . VAL A 1 72 ? 2.491 5.396 19.272 1.00 55.25 72 VAL A CA 1
ATOM 520 C C . VAL A 1 72 ? 3.972 5.735 19.103 1.00 55.25 72 VAL A C 1
ATOM 522 O O . VAL A 1 72 ? 4.742 4.836 18.796 1.00 55.25 72 VAL A O 1
ATOM 525 N N . SER A 1 73 ? 4.400 6.969 19.386 1.00 54.38 73 SER A N 1
ATOM 526 C CA . SER A 1 73 ? 5.822 7.340 19.424 1.00 54.38 73 SER A CA 1
ATOM 527 C C . SER A 1 73 ? 6.590 6.623 20.535 1.00 54.38 73 SER A C 1
ATOM 529 O O . SER A 1 73 ? 7.742 6.267 20.322 1.00 54.38 73 SER A O 1
ATOM 531 N N . ASP A 1 74 ? 5.966 6.338 21.681 1.00 55.81 74 ASP A N 1
ATOM 532 C CA . ASP A 1 74 ? 6.558 5.502 22.736 1.00 55.81 74 ASP A CA 1
ATOM 533 C C . ASP A 1 74 ? 6.713 4.030 22.308 1.00 55.81 74 ASP A C 1
ATOM 535 O O . ASP A 1 74 ? 7.719 3.384 22.614 1.00 55.81 74 ASP A O 1
ATOM 539 N N . LEU A 1 75 ? 5.740 3.487 21.567 1.00 55.84 75 LEU A N 1
ATOM 540 C CA . LEU A 1 75 ? 5.804 2.118 21.046 1.00 55.84 75 LEU A CA 1
ATOM 541 C C . LEU A 1 75 ? 6.775 2.002 19.861 1.00 55.84 75 LEU A C 1
ATOM 543 O O . LEU A 1 75 ? 7.528 1.033 19.779 1.00 55.84 75 LEU A O 1
ATOM 547 N N . ALA A 1 76 ? 6.812 3.016 18.995 1.00 53.56 76 ALA A N 1
ATOM 548 C CA . ALA A 1 76 ? 7.818 3.173 17.956 1.00 53.56 76 ALA A CA 1
ATOM 549 C C . ALA A 1 76 ? 9.200 3.306 18.602 1.00 53.56 76 ALA A C 1
ATOM 551 O O . ALA A 1 76 ? 10.056 2.486 18.334 1.00 53.56 76 ALA A O 1
ATOM 552 N N . GLY A 1 77 ? 9.414 4.204 19.562 1.00 51.19 77 GLY A N 1
ATOM 553 C CA . GLY A 1 77 ? 10.697 4.361 20.257 1.00 51.19 77 GLY A CA 1
ATOM 554 C C . GLY A 1 77 ? 11.209 3.085 20.943 1.00 51.19 77 GLY A C 1
ATOM 555 O O . GLY A 1 77 ? 12.416 2.861 20.986 1.00 51.19 77 GLY A O 1
ATOM 556 N N . LYS A 1 78 ? 10.315 2.209 21.422 1.00 55.94 78 LYS A N 1
ATOM 557 C CA . LYS A 1 78 ? 10.683 0.909 22.014 1.00 55.94 78 LYS A CA 1
ATOM 558 C C . LYS A 1 78 ? 10.928 -0.218 21.008 1.00 55.94 78 LYS A C 1
ATOM 560 O O . LYS A 1 78 ? 11.633 -1.162 21.354 1.00 55.94 78 LYS A O 1
ATOM 565 N N . LEU A 1 79 ? 10.365 -0.143 19.802 1.00 53.25 79 LEU A N 1
ATOM 566 C CA . LEU A 1 79 ? 10.535 -1.155 18.749 1.00 53.25 79 LEU A CA 1
ATOM 567 C C . LEU A 1 79 ? 11.564 -0.734 17.673 1.00 53.25 79 LEU A C 1
ATOM 569 O O . LEU A 1 79 ? 12.102 -1.581 16.969 1.00 53.25 79 LEU A O 1
ATOM 573 N N . LEU A 1 80 ? 11.872 0.564 17.575 1.00 55.41 80 LEU A N 1
ATOM 574 C CA . LEU A 1 80 ? 12.607 1.255 16.501 1.00 55.41 80 LEU A CA 1
ATOM 575 C C . LEU A 1 80 ? 14.029 1.648 16.956 1.00 55.41 80 LEU A C 1
ATOM 577 O O . LEU A 1 80 ? 14.587 2.657 16.541 1.00 55.41 80 LEU A O 1
ATOM 581 N N . GLY A 1 81 ? 14.644 0.829 17.813 1.00 46.28 81 GLY A N 1
ATOM 582 C CA . GLY A 1 81 ? 16.055 0.959 18.203 1.00 46.28 81 GLY A CA 1
ATOM 583 C C . GLY A 1 81 ? 17.062 0.529 17.123 1.00 46.28 81 GLY A C 1
ATOM 584 O O . GLY A 1 81 ? 18.255 0.482 17.403 1.00 46.28 81 GLY A O 1
ATOM 585 N N . GLY A 1 82 ? 16.615 0.195 15.907 1.00 45.12 82 GLY A N 1
ATOM 586 C CA . GLY A 1 82 ? 17.482 -0.271 14.825 1.00 45.12 82 GLY A CA 1
ATOM 587 C C . GLY A 1 82 ? 16.886 0.001 13.448 1.00 45.12 82 GLY A C 1
ATOM 588 O O . GLY A 1 82 ? 15.944 -0.659 13.029 1.00 45.12 82 GLY A O 1
ATOM 589 N N . GLU A 1 83 ? 17.429 1.017 12.783 1.00 50.06 83 GLU A N 1
ATOM 590 C CA . GLU A 1 83 ? 17.681 1.083 11.338 1.00 50.06 83 GLU A CA 1
ATOM 591 C C . GLU A 1 83 ? 16.743 0.263 10.423 1.00 50.06 83 GLU A C 1
ATOM 593 O O . GLU A 1 83 ? 17.082 -0.825 9.975 1.00 50.06 83 GLU A O 1
ATOM 598 N N . SER A 1 84 ? 15.546 0.782 10.116 1.00 50.94 84 SER A N 1
ATOM 599 C CA . SER A 1 84 ? 14.683 0.298 9.014 1.00 50.94 84 SER A CA 1
ATOM 600 C C . SER A 1 84 ? 13.627 1.354 8.642 1.00 50.94 84 SER A C 1
ATOM 602 O O . SER A 1 84 ? 12.422 1.109 8.668 1.00 50.94 84 SER A O 1
ATOM 604 N N . GLY A 1 85 ? 14.074 2.578 8.345 1.00 53.00 85 GLY A N 1
ATOM 6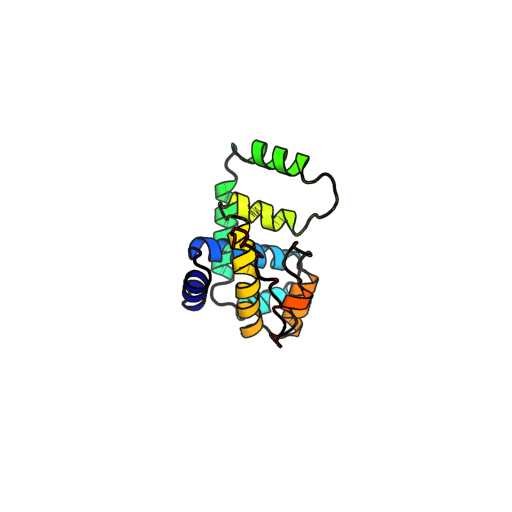05 C CA . GLY A 1 85 ? 13.257 3.803 8.254 1.00 53.00 85 GLY A CA 1
ATOM 606 C C . GLY A 1 85 ? 12.361 3.981 7.017 1.00 53.00 85 GLY A C 1
ATOM 607 O O . GLY A 1 85 ? 12.111 5.110 6.614 1.00 53.00 85 GLY A O 1
ATOM 608 N N . GLY A 1 86 ? 11.899 2.905 6.374 1.00 62.91 86 GLY A N 1
ATOM 609 C CA . GLY A 1 86 ? 10.984 2.994 5.224 1.00 62.91 86 GLY A CA 1
ATOM 610 C C . GLY A 1 86 ? 9.703 2.193 5.425 1.00 62.91 86 GLY A C 1
ATOM 611 O O . GLY A 1 86 ? 8.605 2.734 5.341 1.00 62.91 86 GLY A O 1
ATOM 612 N N . ALA A 1 87 ? 9.844 0.897 5.716 1.00 64.44 87 ALA A N 1
ATOM 613 C CA . ALA A 1 87 ? 8.702 -0.007 5.866 1.00 64.44 87 ALA A CA 1
ATOM 614 C C . ALA A 1 87 ? 7.890 0.331 7.116 1.00 64.44 87 ALA A C 1
ATOM 616 O O . ALA A 1 87 ? 6.664 0.331 7.084 1.00 64.44 87 ALA A O 1
ATOM 617 N N . THR A 1 88 ? 8.589 0.656 8.204 1.00 69.56 88 THR A N 1
ATOM 618 C CA . THR A 1 88 ? 7.992 1.050 9.484 1.00 69.56 88 THR A CA 1
ATOM 619 C C . THR A 1 88 ? 7.247 2.376 9.402 1.00 69.56 88 THR A C 1
ATOM 621 O O . THR A 1 88 ? 6.253 2.532 10.102 1.00 69.56 88 THR A O 1
ATOM 624 N N . ASP A 1 89 ? 7.663 3.292 8.524 1.00 75.44 89 ASP A N 1
ATOM 625 C CA . ASP A 1 89 ? 6.978 4.569 8.317 1.00 75.44 89 ASP A CA 1
ATOM 626 C C . ASP A 1 89 ? 5.615 4.351 7.643 1.00 75.44 89 ASP A C 1
ATOM 628 O O . ASP A 1 89 ? 4.580 4.733 8.186 1.00 75.44 89 ASP A O 1
ATOM 632 N N . LEU A 1 90 ? 5.587 3.609 6.529 1.00 79.38 90 LEU A N 1
ATOM 633 C CA . LEU A 1 90 ? 4.341 3.246 5.848 1.00 79.38 90 LEU A CA 1
ATOM 634 C C . LEU A 1 90 ? 3.414 2.406 6.744 1.00 79.38 90 LEU A C 1
ATOM 636 O O . LEU A 1 90 ? 2.227 2.711 6.858 1.00 79.38 90 LEU A O 1
ATOM 640 N N . LEU A 1 91 ? 3.943 1.382 7.424 1.00 79.19 91 LEU A N 1
ATOM 641 C CA . LEU A 1 91 ? 3.170 0.587 8.385 1.00 79.19 91 LEU A CA 1
ATOM 642 C C . LEU A 1 91 ? 2.637 1.450 9.530 1.00 79.19 91 LEU A C 1
ATOM 644 O O . LEU A 1 91 ? 1.465 1.337 9.876 1.00 79.19 91 LEU A O 1
ATOM 648 N N . GLY A 1 92 ? 3.463 2.333 10.090 1.00 78.06 92 GLY A N 1
ATOM 649 C CA . GLY A 1 92 ? 3.076 3.240 11.166 1.00 78.06 92 GLY A CA 1
ATOM 650 C C . GLY A 1 92 ? 1.921 4.152 10.761 1.00 78.06 92 GLY A C 1
ATOM 651 O O . GLY A 1 92 ? 0.947 4.273 11.506 1.00 78.06 92 GLY A O 1
ATOM 652 N N . LYS A 1 93 ? 1.973 4.719 9.552 1.00 79.56 93 LYS A N 1
ATOM 653 C CA . LYS A 1 93 ? 0.897 5.546 8.986 1.00 79.56 93 LYS A CA 1
ATOM 654 C C . LYS A 1 93 ? -0.399 4.762 8.796 1.00 79.56 93 LYS A C 1
ATOM 656 O O . LYS A 1 93 ? -1.468 5.223 9.186 1.00 79.56 93 LYS A O 1
ATOM 661 N N . LEU A 1 94 ? -0.312 3.546 8.261 1.00 83.31 94 LEU A N 1
ATOM 662 C CA . LEU A 1 94 ? -1.476 2.682 8.055 1.00 83.31 94 LEU A CA 1
ATOM 663 C C . LEU A 1 94 ? -2.119 2.247 9.375 1.00 83.31 94 LEU A C 1
ATOM 665 O O . LEU A 1 94 ? -3.338 2.339 9.526 1.00 83.31 94 LEU A O 1
ATOM 669 N N . ILE A 1 95 ? -1.311 1.852 10.358 1.00 82.50 95 ILE A N 1
ATOM 670 C CA . ILE A 1 95 ? -1.786 1.510 11.704 1.00 82.50 95 ILE A CA 1
ATOM 671 C C . ILE A 1 95 ? -2.446 2.726 12.362 1.00 82.50 95 ILE A C 1
ATOM 673 O O . ILE A 1 95 ? -3.510 2.593 12.966 1.00 82.50 95 ILE A O 1
ATOM 677 N N . LYS A 1 96 ? -1.870 3.925 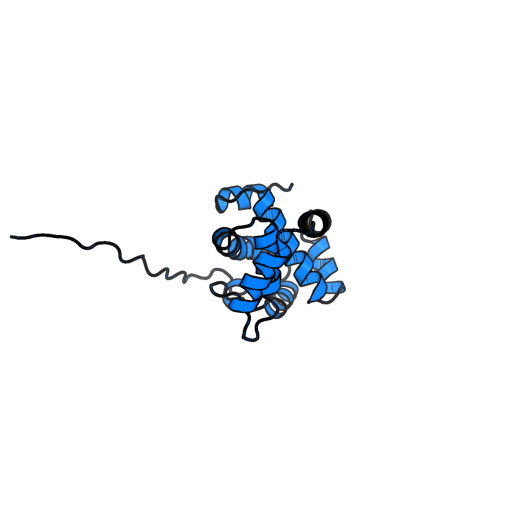12.198 1.00 79.06 96 LYS A N 1
ATOM 678 C CA . LYS A 1 96 ? -2.441 5.183 12.703 1.00 79.06 96 LYS A CA 1
ATOM 679 C C . LYS A 1 96 ? -3.809 5.495 12.086 1.00 79.06 96 LYS A C 1
ATOM 681 O O . LYS A 1 96 ? -4.675 6.029 12.769 1.00 79.06 96 LYS A O 1
ATOM 686 N N . LEU A 1 97 ? -4.034 5.088 10.839 1.00 78.00 97 LEU A N 1
ATOM 687 C CA . LEU A 1 97 ? -5.328 5.174 10.154 1.00 78.00 97 LEU A CA 1
ATOM 688 C C . LEU A 1 97 ? -6.316 4.059 10.550 1.00 78.00 97 LEU A C 1
ATOM 690 O O . LEU A 1 97 ? -7.408 3.965 9.975 1.00 78.00 97 LEU A O 1
ATOM 694 N N . GLY A 1 98 ? -5.949 3.210 11.514 1.00 77.69 98 GLY A N 1
ATOM 695 C CA . GLY A 1 98 ? -6.765 2.106 12.012 1.00 77.69 98 GLY A CA 1
ATOM 696 C C . GLY A 1 98 ? -6.688 0.840 11.160 1.00 77.69 98 GLY A C 1
ATOM 697 O O . GLY A 1 98 ? -7.570 -0.009 11.269 1.00 77.69 98 GLY A O 1
ATOM 698 N N . VAL A 1 99 ? -5.673 0.701 10.300 1.00 83.69 99 VAL A N 1
ATOM 699 C CA . VAL A 1 99 ? -5.485 -0.505 9.487 1.00 83.69 99 VAL A CA 1
ATOM 700 C C . VAL A 1 99 ? -4.690 -1.552 10.276 1.00 83.69 99 VAL A C 1
ATOM 702 O O . VAL A 1 99 ? -3.544 -1.293 10.651 1.00 83.69 99 VAL A O 1
ATOM 705 N N . PRO A 1 100 ? -5.238 -2.755 10.517 1.00 81.38 100 PRO A N 1
ATOM 706 C CA . PRO A 1 100 ? -4.509 -3.799 11.224 1.00 81.38 100 PRO A CA 1
ATOM 707 C C . PRO A 1 100 ? -3.419 -4.410 10.334 1.00 81.38 100 PRO A C 1
ATOM 709 O O . PRO A 1 100 ? -3.617 -4.627 9.139 1.00 81.38 100 PRO A O 1
ATOM 712 N N . ILE A 1 101 ? -2.278 -4.759 10.938 1.00 79.31 101 ILE A N 1
ATOM 713 C CA . ILE A 1 101 ? -1.096 -5.296 10.236 1.00 79.31 101 ILE A CA 1
ATOM 714 C C . ILE A 1 101 ? -1.438 -6.529 9.387 1.00 79.31 101 ILE A C 1
ATOM 716 O O . ILE A 1 101 ? -0.991 -6.624 8.248 1.00 79.31 101 ILE A O 1
ATOM 720 N N . GLY A 1 102 ? -2.281 -7.432 9.900 1.00 79.25 102 GLY A N 1
ATOM 721 C CA . GLY A 1 102 ? -2.712 -8.623 9.159 1.00 79.25 102 GLY A CA 1
ATOM 722 C C . GLY A 1 102 ? -3.488 -8.303 7.877 1.00 79.25 102 GLY A C 1
ATOM 723 O O . GLY A 1 102 ? -3.374 -9.024 6.891 1.00 79.25 102 GLY A O 1
ATOM 724 N N . SER A 1 103 ? -4.229 -7.190 7.841 1.00 83.81 103 SER A N 1
ATOM 725 C CA . SER A 1 103 ? -4.866 -6.730 6.605 1.00 83.81 103 SER A CA 1
ATOM 726 C C . SER A 1 103 ? -3.841 -6.162 5.632 1.00 83.81 103 SER A C 1
ATOM 728 O O . SER A 1 103 ? -3.952 -6.412 4.439 1.00 83.81 103 SER A O 1
ATOM 730 N N . ILE A 1 104 ? -2.820 -5.447 6.113 1.00 81.88 104 ILE A N 1
ATOM 731 C CA . ILE A 1 104 ? -1.753 -4.905 5.255 1.00 81.88 104 ILE A CA 1
ATOM 732 C C . ILE A 1 104 ? -1.036 -6.048 4.528 1.00 81.88 104 ILE A C 1
ATOM 734 O O . ILE A 1 104 ? -0.898 -6.001 3.307 1.00 81.88 104 ILE A O 1
ATOM 738 N N . THR A 1 105 ? -0.639 -7.099 5.250 1.00 78.12 105 THR A N 1
ATOM 739 C CA . THR A 1 105 ? 0.054 -8.257 4.661 1.00 78.12 105 THR A CA 1
ATOM 740 C C . 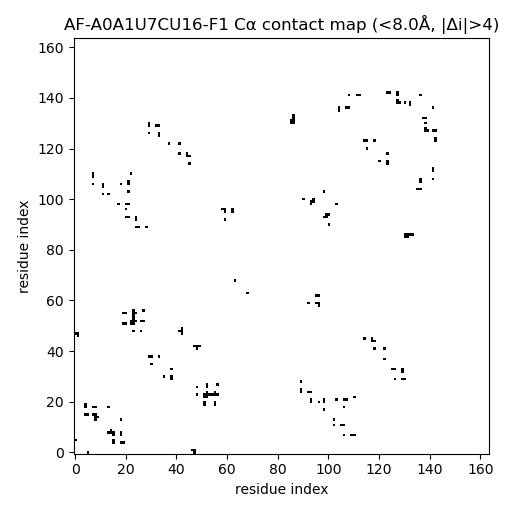THR A 1 105 ? -0.844 -9.088 3.742 1.00 78.12 105 THR A C 1
ATOM 742 O O . THR A 1 105 ? -0.348 -9.635 2.762 1.00 78.12 105 THR A O 1
ATOM 745 N N . ALA A 1 106 ? -2.159 -9.137 3.987 1.00 82.06 106 ALA A N 1
ATOM 746 C CA . ALA A 1 106 ? -3.119 -9.787 3.090 1.00 82.06 106 ALA A CA 1
ATOM 747 C C . ALA A 1 106 ? -3.419 -8.963 1.821 1.00 82.06 106 ALA A C 1
ATOM 749 O O . ALA A 1 106 ? -3.626 -9.524 0.742 1.00 82.06 106 ALA A O 1
ATOM 750 N N . ILE A 1 107 ? -3.439 -7.631 1.933 1.00 83.25 107 ILE A N 1
ATOM 751 C CA . ILE A 1 107 ? -3.756 -6.718 0.828 1.00 83.25 107 ILE A CA 1
ATOM 752 C C . ILE A 1 107 ? -2.552 -6.521 -0.089 1.00 83.25 107 ILE A C 1
ATOM 754 O O . ILE A 1 107 ? -2.727 -6.551 -1.303 1.00 83.25 107 ILE A O 1
ATOM 758 N N . LEU A 1 108 ? -1.344 -6.338 0.452 1.00 80.44 108 LEU A N 1
ATOM 759 C CA . LEU A 1 108 ? -0.132 -6.028 -0.319 1.00 80.44 108 LEU A CA 1
ATOM 760 C C . LEU A 1 108 ? 0.110 -6.928 -1.548 1.00 80.44 108 LEU A C 1
ATOM 762 O O . LEU A 1 108 ? 0.280 -6.374 -2.635 1.00 80.44 108 LEU A O 1
ATOM 766 N N . PRO A 1 109 ? 0.089 -8.272 -1.455 1.00 78.81 109 PRO A N 1
ATOM 767 C CA . PRO A 1 109 ? 0.327 -9.128 -2.620 1.00 78.81 109 PRO A CA 1
ATOM 768 C C . PRO A 1 109 ? -0.770 -8.992 -3.686 1.00 78.81 109 PRO A C 1
ATOM 770 O O . PRO A 1 109 ? -0.490 -8.976 -4.885 1.00 78.81 109 PRO A O 1
ATOM 773 N N . LYS A 1 110 ? -2.028 -8.832 -3.265 1.00 81.38 110 LYS A N 1
ATOM 774 C CA . LYS A 1 110 ? -3.169 -8.621 -4.168 1.00 81.38 110 LYS A CA 1
ATOM 775 C C . LYS A 1 110 ? -3.133 -7.239 -4.816 1.00 81.38 110 LYS A C 1
ATOM 777 O O . LYS A 1 110 ? -3.432 -7.097 -5.999 1.00 81.38 110 LYS A O 1
ATOM 782 N N . LEU A 1 111 ? -2.720 -6.233 -4.053 1.00 79.75 111 LEU A N 1
ATOM 783 C CA . LEU A 1 111 ? -2.488 -4.885 -4.537 1.00 79.75 111 LEU A CA 1
ATOM 784 C C . LEU A 1 111 ? -1.389 -4.887 -5.595 1.00 79.75 111 LEU A C 1
ATOM 786 O O . LEU A 1 111 ? -1.569 -4.313 -6.659 1.00 79.75 111 LEU A O 1
ATOM 790 N N . PHE A 1 112 ? -0.286 -5.591 -5.354 1.00 79.00 112 PHE A N 1
ATOM 791 C CA . PHE A 1 112 ? 0.792 -5.678 -6.329 1.00 79.00 112 PHE A CA 1
ATOM 792 C C . PHE A 1 112 ? 0.370 -6.404 -7.608 1.00 79.00 112 PHE A C 1
ATOM 794 O O . PHE A 1 112 ? 0.733 -5.949 -8.685 1.00 79.00 112 PHE A O 1
ATOM 801 N N . GLN A 1 113 ? -0.448 -7.461 -7.520 1.00 79.31 113 GLN A N 1
ATOM 802 C CA . GLN A 1 113 ? -1.069 -8.065 -8.708 1.00 79.31 113 GLN A CA 1
ATOM 803 C C . GLN A 1 113 ? -1.922 -7.063 -9.491 1.00 79.31 113 GLN A C 1
ATOM 805 O O . GLN A 1 113 ? -1.903 -7.045 -10.719 1.00 79.31 113 GLN A O 1
ATOM 810 N N . PHE A 1 114 ? -2.675 -6.217 -8.789 1.00 80.75 114 PHE A N 1
ATOM 811 C CA . PHE A 1 114 ? -3.448 -5.165 -9.434 1.00 80.75 114 PHE A CA 1
ATOM 812 C C . PHE A 1 114 ? -2.529 -4.143 -10.120 1.00 80.75 114 PHE A C 1
ATOM 814 O O . PHE A 1 114 ? -2.741 -3.807 -11.283 1.00 80.75 114 PHE A O 1
ATOM 821 N N . LEU A 1 115 ? -1.462 -3.700 -9.449 1.00 80.75 115 LEU A N 1
ATOM 822 C CA . LEU A 1 115 ? -0.461 -2.826 -10.056 1.00 80.75 115 LEU A CA 1
ATOM 823 C C . LEU A 1 115 ? 0.210 -3.492 -11.262 1.00 80.75 115 LEU A C 1
ATOM 825 O O . LEU A 1 115 ? 0.350 -2.844 -12.291 1.00 80.75 115 LEU A O 1
ATOM 829 N N . SER A 1 116 ? 0.581 -4.770 -11.186 1.00 80.94 116 SER A N 1
ATOM 830 C CA . SER A 1 116 ? 1.254 -5.467 -12.284 1.00 80.94 116 SER A CA 1
ATOM 831 C C . SER A 1 116 ? 0.358 -5.729 -13.490 1.00 80.94 116 SER A C 1
ATOM 833 O O . SER A 1 116 ? 0.853 -5.774 -14.613 1.00 80.94 116 SER A O 1
ATOM 835 N N . ALA A 1 117 ? -0.959 -5.807 -13.288 1.00 82.38 117 ALA A N 1
ATOM 836 C CA . ALA A 1 117 ? -1.932 -5.859 -14.374 1.00 82.38 117 ALA A CA 1
ATOM 837 C C . ALA A 1 117 ? -2.068 -4.521 -15.128 1.00 82.38 117 ALA A C 1
ATOM 839 O O . ALA A 1 117 ? -2.439 -4.510 -16.302 1.00 82.38 117 ALA A O 1
ATOM 840 N N . HIS A 1 118 ? -1.779 -3.394 -14.469 1.00 81.88 118 HIS A N 1
ATOM 841 C CA . HIS A 1 118 ? -1.976 -2.049 -15.022 1.00 81.88 118 HIS A CA 1
ATOM 842 C C . HIS A 1 118 ? -0.675 -1.324 -15.395 1.00 81.88 118 HIS A C 1
ATOM 844 O O . HIS A 1 118 ? -0.696 -0.408 -16.225 1.00 81.88 118 HIS A O 1
ATOM 850 N N . LEU A 1 119 ? 0.453 -1.720 -14.809 1.00 83.25 119 LEU A N 1
ATOM 851 C CA . LEU A 1 119 ? 1.743 -1.061 -14.958 1.00 83.25 119 LEU A CA 1
ATOM 852 C C . LEU A 1 119 ? 2.716 -1.902 -15.785 1.00 83.25 119 LEU A C 1
ATOM 854 O O . LEU A 1 119 ? 2.753 -3.125 -15.660 1.00 83.25 119 LEU A O 1
ATOM 858 N N . PRO A 1 120 ? 3.555 -1.255 -16.608 1.00 82.62 120 PRO A N 1
ATOM 859 C CA . PRO A 1 120 ? 4.609 -1.956 -17.322 1.00 82.62 120 PRO A CA 1
ATOM 860 C C . PRO A 1 120 ? 5.674 -2.480 -16.349 1.00 82.62 120 PRO A C 1
ATOM 862 O O . PRO A 1 120 ? 5.946 -1.877 -15.309 1.00 82.62 120 PRO A O 1
ATOM 865 N N . ALA A 1 121 ? 6.339 -3.574 -16.732 1.00 80.50 121 ALA A N 1
ATOM 866 C CA . ALA A 1 121 ? 7.367 -4.229 -15.918 1.00 80.50 121 ALA A CA 1
ATOM 867 C C . ALA A 1 121 ? 8.515 -3.294 -15.491 1.00 80.50 121 ALA A C 1
ATOM 869 O O . ALA A 1 121 ? 9.110 -3.493 -14.435 1.00 80.50 121 ALA A O 1
ATOM 870 N N . ASP A 1 122 ? 8.813 -2.268 -16.289 1.00 81.81 122 ASP A N 1
ATOM 871 C CA . ASP A 1 122 ? 9.837 -1.270 -15.971 1.00 81.81 122 ASP A CA 1
ATOM 872 C C . ASP A 1 122 ? 9.458 -0.429 -14.739 1.00 81.81 122 ASP A C 1
ATOM 874 O O . ASP A 1 122 ? 10.229 -0.308 -13.787 1.00 81.81 122 ASP A O 1
ATOM 878 N N . VAL A 1 123 ? 8.205 0.035 -14.693 1.00 83.06 123 VAL A N 1
ATOM 879 C CA . VAL A 1 123 ? 7.649 0.771 -13.550 1.00 83.06 123 VAL A CA 1
ATOM 880 C C . VAL A 1 123 ? 7.561 -0.136 -12.324 1.00 83.06 123 VAL A C 1
ATOM 882 O O . VAL A 1 123 ? 7.920 0.287 -11.229 1.00 83.06 123 VAL A O 1
ATOM 885 N N . LEU A 1 124 ? 7.162 -1.403 -12.492 1.00 80.62 124 LEU A N 1
ATOM 886 C CA . LEU A 1 124 ? 7.124 -2.366 -11.385 1.00 80.62 124 LEU A CA 1
ATOM 887 C C . LEU A 1 124 ? 8.501 -2.584 -10.756 1.00 80.62 124 LEU A C 1
ATOM 889 O O . LEU A 1 124 ? 8.603 -2.631 -9.53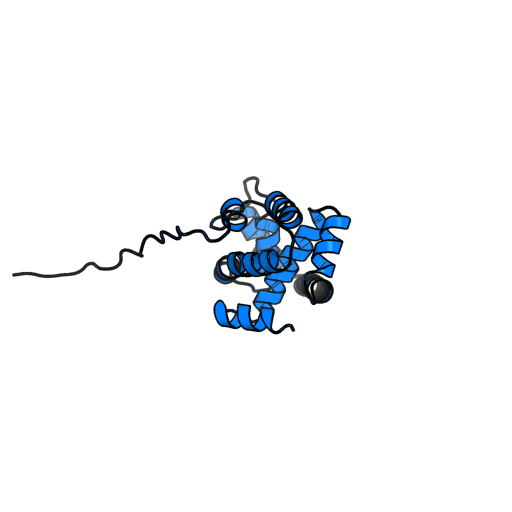3 1.00 80.62 124 LEU A O 1
ATOM 893 N N . LYS A 1 125 ? 9.565 -2.672 -11.563 1.00 80.44 125 LYS A N 1
ATOM 894 C CA . LYS A 1 125 ? 10.940 -2.784 -11.053 1.00 80.44 125 LYS A CA 1
ATOM 895 C C . LYS A 1 125 ? 11.341 -1.561 -10.239 1.00 80.44 125 LYS A C 1
ATOM 897 O O . LYS A 1 125 ? 11.952 -1.718 -9.186 1.00 80.44 125 LYS A O 1
ATOM 902 N N . GLN A 1 126 ? 10.975 -0.362 -10.691 1.00 80.19 126 GLN A N 1
ATOM 903 C CA . GLN A 1 126 ? 11.233 0.860 -9.930 1.00 80.19 126 GLN A CA 1
ATOM 904 C C . GLN A 1 126 ? 10.435 0.904 -8.626 1.00 80.19 126 GLN A C 1
ATOM 906 O O . GLN A 1 126 ? 10.986 1.276 -7.597 1.00 80.19 126 GLN A O 1
ATOM 911 N N . ILE A 1 127 ? 9.174 0.464 -8.643 1.00 78.38 127 ILE A N 1
ATOM 912 C CA . ILE A 1 127 ? 8.342 0.330 -7.441 1.00 78.38 127 ILE A CA 1
ATOM 913 C C . ILE A 1 127 ? 8.977 -0.659 -6.463 1.00 78.38 127 ILE A C 1
ATOM 915 O O . ILE A 1 127 ? 9.154 -0.328 -5.300 1.00 78.38 127 ILE A O 1
ATOM 919 N N . ALA A 1 128 ? 9.366 -1.848 -6.918 1.00 76.25 128 ALA A N 1
ATOM 920 C CA . ALA A 1 128 ? 9.984 -2.864 -6.072 1.00 76.25 128 ALA A CA 1
ATOM 921 C C . ALA A 1 128 ? 11.346 -2.425 -5.511 1.00 76.25 128 ALA A C 1
ATOM 923 O O . ALA A 1 128 ? 11.664 -2.753 -4.374 1.00 76.25 128 ALA A O 1
ATOM 924 N N . ALA A 1 129 ? 12.125 -1.655 -6.277 1.00 76.94 129 ALA A N 1
ATOM 925 C CA . ALA A 1 129 ? 13.374 -1.055 -5.808 1.00 76.94 129 ALA A CA 1
ATOM 926 C C . ALA A 1 129 ? 13.144 0.106 -4.821 1.00 76.94 129 ALA A C 1
ATOM 928 O O . ALA A 1 129 ? 13.975 0.355 -3.950 1.00 76.94 129 ALA A O 1
ATOM 929 N N . ALA A 1 130 ? 12.027 0.821 -4.962 1.00 74.06 130 ALA A N 1
ATOM 930 C CA . ALA A 1 130 ? 11.615 1.904 -4.077 1.00 74.06 130 ALA A CA 1
ATOM 931 C C . ALA A 1 130 ? 10.948 1.404 -2.786 1.00 74.06 130 ALA A C 1
ATOM 933 O O . ALA A 1 130 ? 10.956 2.114 -1.775 1.00 74.06 130 ALA A O 1
ATOM 934 N N . LEU A 1 131 ? 10.348 0.210 -2.816 1.00 71.75 131 LEU A N 1
ATOM 935 C CA . LEU A 1 131 ? 9.697 -0.392 -1.665 1.00 71.75 131 LEU A CA 1
ATOM 936 C C . LEU A 1 131 ? 10.740 -0.995 -0.709 1.00 71.75 131 LEU A C 1
ATOM 938 O O . LEU A 1 131 ? 11.613 -1.756 -1.123 1.00 71.75 131 LEU A O 1
ATOM 942 N N . PRO A 1 132 ? 10.653 -0.683 0.591 1.00 64.50 132 PRO A N 1
ATOM 943 C CA . PRO A 1 132 ? 11.486 -1.310 1.606 1.00 64.50 132 PRO A CA 1
ATOM 944 C C . PRO A 1 132 ? 11.094 -2.785 1.768 1.00 64.50 132 PRO A C 1
ATOM 946 O O . PRO A 1 132 ? 9.928 -3.138 1.597 1.00 64.50 132 PRO A O 1
ATOM 949 N N . ALA A 1 133 ? 12.047 -3.643 2.140 1.00 64.06 133 ALA A N 1
ATOM 950 C CA . ALA A 1 133 ? 11.750 -5.037 2.459 1.00 64.06 133 ALA A CA 1
ATOM 951 C C . ALA A 1 133 ? 10.810 -5.092 3.676 1.00 64.06 133 ALA A C 1
ATOM 953 O O . ALA A 1 133 ? 11.192 -4.718 4.787 1.00 64.06 133 ALA A O 1
ATOM 954 N N . ILE A 1 134 ? 9.561 -5.507 3.456 1.00 62.38 134 ILE A N 1
ATOM 955 C CA . ILE A 1 134 ? 8.573 -5.690 4.518 1.00 62.38 134 ILE A CA 1
ATOM 956 C C . ILE A 1 134 ? 8.642 -7.164 4.939 1.00 62.38 134 ILE A C 1
ATOM 958 O O . ILE A 1 134 ? 8.557 -8.039 4.077 1.00 62.38 134 ILE A O 1
ATOM 962 N N . PRO A 1 135 ? 8.780 -7.484 6.237 1.00 55.88 135 PRO A N 1
ATOM 963 C CA . PRO A 1 135 ? 8.785 -8.872 6.687 1.00 55.88 135 PRO A CA 1
ATOM 964 C C . PRO A 1 135 ? 7.490 -9.582 6.259 1.00 55.88 135 PRO A C 1
ATOM 966 O O . PRO A 1 135 ? 6.391 -9.131 6.583 1.00 55.88 135 PRO A O 1
ATOM 969 N N . GLY A 1 136 ? 7.630 -10.681 5.512 1.00 57.62 136 GLY A N 1
ATOM 970 C CA . GLY A 1 136 ? 6.511 -11.441 4.939 1.00 57.62 136 GLY A CA 1
ATOM 971 C C . GLY A 1 136 ? 6.048 -10.981 3.550 1.00 57.62 136 GLY A C 1
ATOM 972 O O . GLY A 1 136 ? 5.112 -11.566 3.011 1.00 57.62 136 GLY A O 1
ATOM 973 N N . VAL A 1 137 ? 6.683 -9.965 2.959 1.00 60.03 137 VAL A N 1
ATOM 974 C CA . VAL A 1 137 ? 6.408 -9.503 1.592 1.00 60.03 137 VAL A CA 1
ATOM 975 C C . VAL A 1 137 ? 7.731 -9.325 0.855 1.00 60.03 137 VAL A C 1
ATOM 977 O O . VAL A 1 137 ? 8.441 -8.337 1.037 1.00 60.03 137 VAL A O 1
ATOM 980 N N . ASP A 1 138 ? 8.053 -10.297 0.007 1.00 63.19 138 ASP A N 1
ATOM 981 C CA . ASP A 1 138 ? 9.280 -10.287 -0.781 1.00 63.19 138 ASP A CA 1
ATOM 982 C C . ASP A 1 138 ? 9.090 -9.451 -2.058 1.00 63.19 138 ASP A C 1
ATOM 984 O O . ASP A 1 138 ? 8.311 -9.846 -2.928 1.00 63.19 138 ASP A O 1
ATOM 988 N N . PRO A 1 139 ? 9.790 -8.314 -2.241 1.00 59.97 139 PRO A N 1
ATOM 989 C CA . PRO A 1 139 ? 9.645 -7.490 -3.444 1.00 59.97 139 PRO A CA 1
ATOM 990 C C . PRO A 1 139 ? 10.066 -8.244 -4.714 1.00 59.97 139 PRO A C 1
ATOM 992 O O . PRO A 1 139 ? 9.523 -8.003 -5.790 1.00 59.97 139 PRO A O 1
ATOM 995 N N . ALA A 1 140 ? 10.985 -9.205 -4.586 1.00 62.97 140 ALA A N 1
ATOM 996 C CA . ALA A 1 140 ? 11.343 -10.116 -5.666 1.00 62.97 140 ALA A CA 1
ATOM 997 C C . ALA A 1 140 ? 10.210 -11.107 -5.985 1.00 62.97 140 ALA A C 1
ATOM 999 O O . ALA A 1 140 ? 9.929 -11.329 -7.159 1.00 62.97 140 ALA A O 1
ATOM 1000 N N . ALA A 1 141 ? 9.518 -11.640 -4.972 1.00 63.78 141 ALA A N 1
ATOM 1001 C CA . ALA A 1 141 ? 8.348 -12.505 -5.158 1.00 63.78 141 ALA A CA 1
ATOM 1002 C C . ALA A 1 141 ? 7.141 -11.746 -5.730 1.00 63.78 141 ALA A C 1
ATOM 1004 O O . ALA A 1 141 ? 6.311 -12.330 -6.412 1.00 63.78 141 ALA A O 1
ATOM 1005 N N . LEU A 1 142 ? 7.054 -10.437 -5.482 1.00 62.84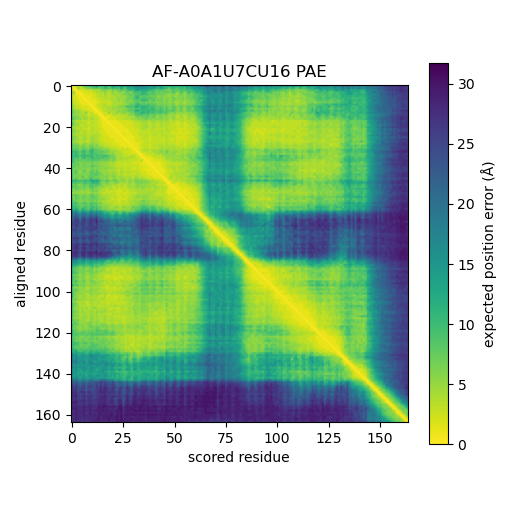 142 LEU A N 1
ATOM 1006 C CA . LEU A 1 142 ? 6.053 -9.563 -6.089 1.00 62.84 142 LEU A CA 1
ATOM 1007 C C . LEU A 1 142 ? 6.324 -9.324 -7.589 1.00 62.84 142 LEU A C 1
ATOM 1009 O O . LEU A 1 142 ? 5.385 -9.236 -8.379 1.00 62.84 142 LEU A O 1
ATOM 1013 N N . LEU A 1 143 ? 7.600 -9.221 -7.983 1.00 63.75 143 LEU A N 1
ATOM 1014 C CA . LEU A 1 143 ? 8.030 -9.078 -9.382 1.00 63.75 143 LEU A CA 1
ATOM 1015 C C . LEU A 1 143 ? 8.055 -10.397 -10.156 1.00 63.75 143 LEU A C 1
ATOM 1017 O O . LEU A 1 143 ? 7.911 -10.388 -11.381 1.00 63.75 143 LEU A O 1
ATOM 1021 N N . ALA A 1 144 ? 8.279 -11.510 -9.465 1.00 55.97 144 ALA A N 1
ATOM 1022 C CA . ALA A 1 144 ? 8.096 -12.829 -10.029 1.00 55.97 144 ALA A CA 1
ATOM 1023 C C . ALA A 1 144 ? 6.600 -12.989 -10.320 1.00 55.97 144 ALA A C 1
ATOM 1025 O O . ALA A 1 144 ? 5.765 -12.986 -9.418 1.00 55.97 144 ALA A O 1
ATOM 1026 N N . ALA A 1 145 ? 6.245 -13.072 -11.603 1.00 47.19 145 ALA A N 1
ATOM 1027 C CA . ALA A 1 145 ? 4.917 -13.517 -12.000 1.00 47.19 145 ALA A CA 1
ATOM 1028 C C . ALA A 1 145 ? 4.577 -14.825 -11.254 1.00 47.19 145 ALA A C 1
ATOM 1030 O O . ALA A 1 145 ? 5.502 -15.568 -10.920 1.00 47.19 145 ALA A O 1
ATOM 1031 N N . PRO A 1 146 ? 3.291 -15.116 -10.984 1.00 44.34 146 PRO A N 1
ATOM 1032 C CA . PRO A 1 146 ? 2.898 -16.357 -10.333 1.00 44.34 146 PRO A CA 1
ATOM 1033 C C . PRO A 1 146 ? 3.194 -17.539 -11.263 1.00 44.34 146 PRO A C 1
ATOM 1035 O O . PRO A 1 146 ? 2.319 -17.995 -11.990 1.00 44.34 146 PRO A O 1
ATOM 1038 N N . ASP A 1 147 ? 4.430 -18.017 -11.243 1.00 39.09 147 ASP A N 1
ATOM 1039 C CA . ASP A 1 147 ? 4.789 -19.360 -11.660 1.00 39.09 147 ASP A CA 1
ATOM 1040 C C . ASP A 1 147 ? 5.053 -20.132 -10.365 1.00 39.09 147 ASP A C 1
ATOM 1042 O O . ASP A 1 147 ? 6.106 -20.027 -9.742 1.00 39.09 147 ASP A O 1
ATOM 1046 N N . ASP A 1 148 ? 3.969 -20.746 -9.887 1.00 46.56 148 ASP A N 1
ATOM 1047 C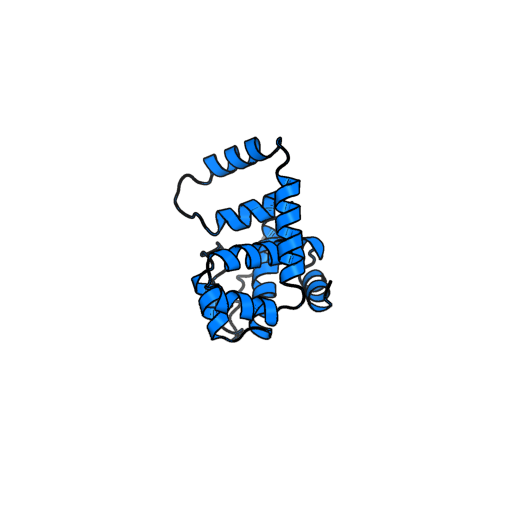 CA . ASP A 1 148 ? 3.953 -21.995 -9.127 1.00 46.56 148 ASP A CA 1
ATOM 1048 C C . ASP A 1 148 ? 5.093 -22.185 -8.106 1.00 46.56 148 ASP A C 1
ATOM 1050 O O . ASP A 1 148 ? 6.124 -22.762 -8.414 1.00 46.56 148 ASP A O 1
ATOM 1054 N N . THR A 1 149 ? 4.934 -21.678 -6.878 1.00 45.12 149 THR A N 1
ATOM 1055 C CA . THR A 1 149 ? 5.580 -22.211 -5.649 1.00 45.12 149 THR A CA 1
ATOM 1056 C C . THR A 1 149 ? 5.154 -21.384 -4.435 1.00 45.12 149 THR A C 1
ATOM 1058 O O . THR A 1 149 ? 5.959 -20.818 -3.699 1.00 45.12 149 THR A O 1
ATOM 1061 N N . VAL A 1 150 ? 3.846 -21.320 -4.177 1.00 44.81 150 VAL A N 1
ATOM 1062 C CA . VAL A 1 150 ? 3.389 -21.045 -2.808 1.00 44.81 150 VAL A CA 1
ATOM 1063 C C . VAL A 1 150 ? 3.357 -22.387 -2.083 1.00 44.81 150 VAL A C 1
ATOM 1065 O O . VAL A 1 150 ? 2.304 -22.992 -1.902 1.00 44.81 150 VAL A O 1
ATOM 1068 N N . A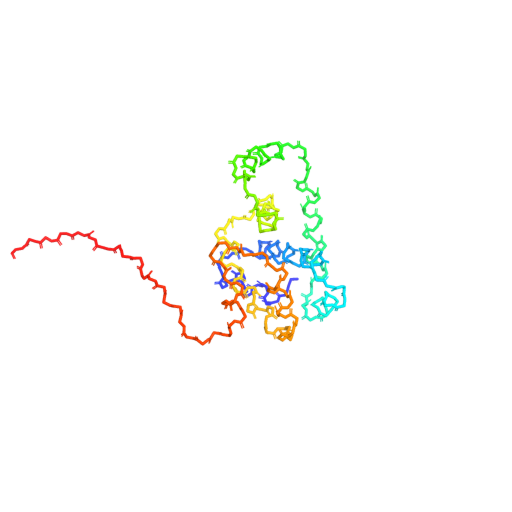SP A 1 151 ? 4.544 -22.879 -1.718 1.00 43.44 151 ASP A N 1
ATOM 1069 C CA . ASP A 1 151 ? 4.689 -23.874 -0.656 1.00 43.44 151 ASP A CA 1
ATOM 1070 C C . ASP A 1 151 ? 4.359 -23.143 0.648 1.00 43.44 151 ASP A C 1
ATOM 1072 O O . ASP A 1 151 ? 5.213 -22.588 1.336 1.00 43.44 151 ASP A O 1
ATOM 1076 N N . PHE A 1 152 ? 3.062 -23.006 0.920 1.00 44.31 152 PHE A N 1
ATOM 1077 C CA . PHE A 1 152 ? 2.609 -22.731 2.269 1.00 44.31 152 PHE A CA 1
ATOM 1078 C C . PHE A 1 152 ? 2.964 -23.979 3.080 1.00 44.31 152 PHE A C 1
ATOM 1080 O O . PHE A 1 152 ? 2.346 -25.020 2.832 1.00 44.31 152 PHE A O 1
ATOM 1087 N N . PRO A 1 153 ? 3.888 -23.926 4.059 1.00 43.56 153 PRO A N 1
ATOM 1088 C CA . PRO A 1 153 ? 3.935 -24.991 5.037 1.00 43.56 153 PRO A CA 1
ATOM 1089 C C . PRO A 1 153 ? 2.569 -24.989 5.721 1.00 43.56 153 PRO A C 1
ATOM 1091 O O . PRO A 1 153 ? 2.179 -24.013 6.370 1.00 43.56 153 PRO A O 1
ATOM 1094 N N . ALA A 1 154 ? 1.804 -26.058 5.500 1.00 41.41 154 ALA A N 1
ATOM 1095 C CA . ALA A 1 154 ? 0.551 -26.288 6.192 1.00 41.41 154 ALA A CA 1
ATOM 1096 C C . ALA A 1 154 ? 0.781 -26.066 7.697 1.00 41.41 154 ALA A C 1
ATOM 1098 O O . ALA A 1 154 ? 1.796 -26.534 8.227 1.00 41.41 154 ALA A O 1
ATOM 1099 N N . PRO A 1 155 ? -0.114 -25.360 8.412 1.00 43.94 155 PRO A N 1
ATOM 1100 C CA . PRO A 1 155 ? -0.024 -25.316 9.858 1.00 43.94 155 PRO A CA 1
ATOM 1101 C C . PRO A 1 155 ? -0.200 -26.752 10.355 1.00 43.94 155 PRO A C 1
ATOM 1103 O O . PRO A 1 155 ? -1.289 -27.315 10.272 1.00 43.94 155 PRO A O 1
ATOM 1106 N N . ALA A 1 156 ? 0.889 -27.362 10.822 1.00 48.56 156 ALA A N 1
ATOM 1107 C CA . ALA A 1 156 ? 0.866 -28.654 11.484 1.00 48.56 156 ALA A CA 1
ATOM 1108 C C . ALA A 1 156 ? 0.129 -28.496 12.819 1.00 48.56 156 ALA A C 1
ATOM 1110 O O . ALA A 1 156 ? 0.725 -28.285 13.872 1.00 48.56 156 ALA A O 1
ATOM 1111 N N . VAL A 1 157 ? -1.193 -28.558 12.751 1.00 54.12 157 VAL A N 1
ATOM 1112 C CA . VAL A 1 157 ? -2.072 -28.748 13.893 1.00 54.12 157 VAL A CA 1
ATOM 1113 C C . VAL A 1 157 ? -2.815 -30.043 13.628 1.00 54.12 157 VAL A C 1
ATOM 1115 O O . VAL A 1 157 ? -3.816 -30.019 12.930 1.00 54.12 157 VAL A O 1
ATOM 1118 N N . GLU A 1 158 ? -2.293 -31.155 14.153 1.00 40.84 158 GLU A N 1
ATOM 1119 C CA . GLU A 1 158 ? -3.102 -32.123 14.906 1.00 40.84 158 GLU A CA 1
ATOM 1120 C C . GLU A 1 158 ? -2.201 -33.151 15.627 1.00 40.84 158 GLU A C 1
ATOM 1122 O O . GLU A 1 158 ? -1.673 -34.091 15.042 1.00 40.84 158 GLU A O 1
ATOM 1127 N N . LEU A 1 159 ? -2.009 -32.958 16.933 1.00 58.12 159 LEU A N 1
ATOM 1128 C CA . LEU A 1 159 ? -2.021 -34.047 17.919 1.00 58.12 159 LEU A CA 1
ATOM 1129 C C . LEU A 1 159 ? -3.409 -33.934 18.564 1.00 58.12 159 LEU A C 1
ATOM 1131 O O . LEU A 1 159 ? -3.754 -32.801 18.922 1.00 58.12 159 LEU A O 1
ATOM 1135 N N . PRO A 1 160 ? -4.206 -35.012 18.750 1.00 59.88 160 PRO A N 1
ATOM 1136 C CA . PRO A 1 160 ? -3.889 -36.001 19.801 1.00 59.88 160 PRO A CA 1
ATOM 1137 C C . PRO A 1 160 ? -4.485 -37.436 19.646 1.00 59.88 160 PRO A C 1
ATOM 1139 O O . PRO A 1 160 ? -5.462 -37.630 18.937 1.00 59.88 160 PRO A O 1
ATOM 1142 N N . ASN A 1 161 ? -4.003 -38.379 20.486 1.00 49.81 161 ASN A N 1
ATOM 1143 C CA . ASN A 1 161 ? -4.680 -39.622 20.962 1.00 49.81 161 ASN A CA 1
ATOM 1144 C C . ASN A 1 161 ? -5.003 -40.717 19.912 1.00 49.81 161 ASN A C 1
ATOM 1146 O O . ASN A 1 161 ? -5.190 -40.426 18.747 1.00 49.81 161 ASN A O 1
ATOM 1150 N N . ALA A 1 162 ? -5.130 -42.017 20.185 1.00 50.72 162 ALA A N 1
ATOM 1151 C CA . ALA A 1 162 ? -5.053 -42.927 21.334 1.00 50.72 162 ALA A CA 1
ATOM 1152 C C . ALA A 1 162 ? -4.792 -44.331 20.710 1.0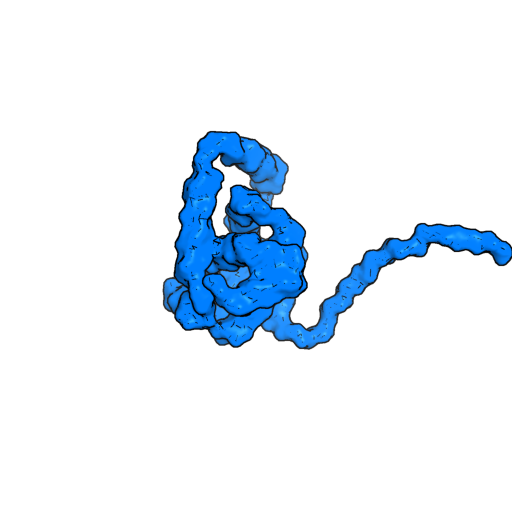0 50.72 162 ALA A C 1
ATOM 1154 O O . ALA A 1 162 ? -5.171 -44.561 19.568 1.00 50.72 162 ALA A O 1
ATOM 1155 N N . GLY A 1 163 ? -4.014 -45.231 21.310 1.00 57.81 163 GLY A N 1
ATOM 1156 C CA . GLY A 1 163 ? -4.577 -46.282 22.162 1.00 57.81 163 GLY A CA 1
ATOM 1157 C C . GLY A 1 163 ? -5.396 -47.326 21.385 1.00 57.81 163 GLY A C 1
ATOM 1158 O O . GLY A 1 163 ? -6.598 -47.133 21.257 1.00 57.81 163 GLY A O 1
ATOM 1159 N N . ASP A 1 164 ? -4.744 -48.388 20.894 1.00 48.41 164 ASP A N 1
ATOM 1160 C CA . ASP A 1 164 ? -5.026 -49.817 21.177 1.00 48.41 164 ASP A CA 1
ATOM 1161 C C . ASP A 1 164 ? -3.883 -50.681 20.603 1.00 48.41 164 ASP A C 1
ATOM 1163 O O . ASP A 1 164 ? -3.590 -50.546 19.391 1.00 48.41 164 ASP A O 1
#

Radius of gyration: 18.06 Å; Cα contacts (8 Å, |Δi|>4): 121; chains: 1; bounding box: 33×66×40 Å

Foldseek 3Di:
DDPLLVVLCVVLVHDSLLLLLLLLLLLLLCCVQDDPVLSVLLPVQDPCNVVSVVVNVVLLVVLPPDDCCVVLVVVCVVVVPDDQPRQCVSVSSSVSSVRDPSSSLSSVLVVLVVSPVRDDLVSLVSSLVSHGDDVNDRSVVSSPDPDDDPPPPPPPDDDDDDDD

Organism: NCBI:txid1387353

pLDDT: mean 70.85, std 14.25, range [39.09, 88.31]